Protein AF-A0A7U9H8W8-F1 (afdb_monomer_lite)

Radius of gyration: 13.59 Å; chains: 1; bounding box: 34×32×34 Å

Sequence (83 aa):
MPGPVLDALSRAHVTNYSIFLRDHTLFAYFEYTGDDYEADMAAIAADPETQQWWTLTDPCQQPLDSAQPGERWVTGAELFHLD

Foldseek 3Di:
DDPVLVVLCVVLQWAPWDWDDDPQDIDIDTDHDDDDNVVSVVSSVPDVVSVVVCVVCQVSADADPPADVPGGDDDDDDPDDDD

InterPro domains:
  IPR008000 Rhamnose/fucose mutarotase [PF05336] (5-82)
  IPR011008 Dimeric alpha-beta barrel [SSF54909] (5-83)

Secondary structure (DSSP, 8-state):
--HHHHHHHHHTTEEEEEEEEETTEEEEEEEE-SS-HHHHHHHHHH-HHHHHHHHHHGGG----TTPPTT-SSPPPPP-----

Structure (mmCIF, N/CA/C/O backbone):
data_AF-A0A7U9H8W8-F1
#
_entry.id   AF-A0A7U9H8W8-F1
#
loop_
_atom_site.group_PDB
_atom_site.id
_atom_site.type_symbol
_atom_site.label_atom_id
_atom_site.label_alt_id
_atom_site.label_comp_id
_atom_site.label_asym_id
_atom_site.label_entity_id
_atom_site.label_seq_id
_atom_site.pdbx_PDB_ins_code
_atom_site.Cartn_x
_atom_site.Cartn_y
_atom_site.Cartn_z
_atom_site.occupancy
_atom_site.B_iso_or_equiv
_atom_site.auth_seq_id
_atom_site.auth_comp_id
_atom_site.auth_asym_id
_atom_site.auth_atom_id
_atom_site.pdbx_PDB_model_num
ATOM 1 N N . MET A 1 1 ? -8.026 10.150 1.188 1.00 78.94 1 MET A N 1
ATOM 2 C CA . MET A 1 1 ? -6.763 9.857 1.893 1.00 78.94 1 MET A CA 1
ATOM 3 C C . MET A 1 1 ? -6.219 11.163 2.455 1.00 78.94 1 MET A C 1
ATOM 5 O O . MET A 1 1 ? -6.278 12.145 1.718 1.00 78.94 1 MET A O 1
ATOM 9 N N . PRO A 1 2 ? -5.777 11.224 3.722 1.00 91.94 2 PRO A N 1
ATOM 10 C CA . PRO A 1 2 ? -5.143 12.425 4.269 1.00 91.94 2 PRO A CA 1
ATOM 11 C C . PRO A 1 2 ? -3.868 12.788 3.492 1.00 91.94 2 PRO A C 1
ATOM 13 O O . PRO A 1 2 ? -3.127 11.897 3.084 1.00 91.94 2 PRO A O 1
ATOM 16 N N . GLY A 1 3 ? -3.608 14.086 3.308 1.00 94.62 3 GLY A N 1
ATOM 17 C CA . GLY A 1 3 ? -2.395 14.586 2.642 1.00 94.62 3 GLY A CA 1
ATOM 18 C C . GLY A 1 3 ? -1.092 14.039 3.243 1.00 94.62 3 GLY A C 1
ATOM 19 O O . GLY A 1 3 ? -0.303 13.468 2.499 1.00 94.62 3 GLY A O 1
ATOM 20 N N . PRO A 1 4 ? -0.902 14.082 4.576 1.00 95.00 4 PRO A N 1
ATOM 21 C CA . PRO A 1 4 ? 0.317 13.565 5.202 1.00 95.00 4 PRO A CA 1
ATOM 22 C C . PRO A 1 4 ? 0.591 12.078 4.933 1.00 95.00 4 PRO A C 1
ATOM 24 O O . PRO A 1 4 ? 1.745 11.684 4.791 1.00 95.00 4 PRO A O 1
ATOM 27 N N . VAL A 1 5 ? -0.462 11.262 4.791 1.00 96.38 5 VAL A N 1
ATOM 28 C CA . VAL A 1 5 ? -0.342 9.837 4.435 1.00 96.38 5 VAL A CA 1
ATOM 29 C C . VAL A 1 5 ? 0.136 9.675 2.989 1.00 96.38 5 VAL A C 1
ATOM 31 O O . VAL A 1 5 ? 0.982 8.831 2.710 1.00 96.38 5 VAL A O 1
ATOM 34 N N . LEU A 1 6 ? -0.362 10.506 2.065 1.00 97.25 6 LEU A N 1
ATOM 35 C CA . LEU A 1 6 ? 0.131 10.539 0.681 1.00 97.25 6 LEU A CA 1
ATOM 36 C C . LEU A 1 6 ? 1.608 10.952 0.625 1.00 97.25 6 LEU A C 1
ATOM 38 O O . LEU A 1 6 ? 2.381 10.368 -0.136 1.00 97.25 6 LEU A O 1
ATOM 42 N N . ASP A 1 7 ? 2.006 11.919 1.452 1.00 97.38 7 ASP A N 1
ATOM 43 C CA . ASP A 1 7 ? 3.393 12.374 1.531 1.00 97.38 7 ASP A CA 1
ATOM 44 C C . ASP A 1 7 ? 4.306 11.287 2.113 1.00 97.38 7 ASP A C 1
ATOM 46 O O . ASP A 1 7 ? 5.419 11.108 1.626 1.00 97.38 7 ASP A O 1
ATOM 50 N N . ALA A 1 8 ? 3.854 10.546 3.132 1.00 97.56 8 ALA A N 1
ATOM 51 C CA . ALA A 1 8 ? 4.596 9.420 3.699 1.00 97.56 8 ALA A CA 1
ATOM 52 C C . ALA A 1 8 ? 4.848 8.322 2.656 1.00 97.56 8 ALA A C 1
ATOM 54 O O . ALA A 1 8 ? 5.991 7.907 2.479 1.00 97.56 8 ALA A O 1
ATOM 55 N N . LEU A 1 9 ? 3.812 7.929 1.907 1.00 97.75 9 LEU A N 1
ATOM 56 C CA . LEU A 1 9 ? 3.930 6.965 0.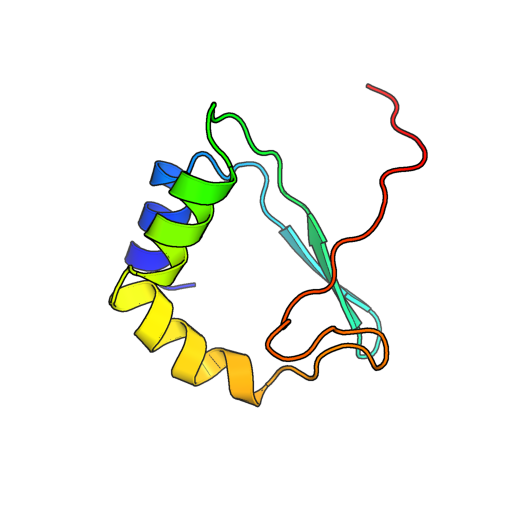808 1.00 97.75 9 LEU A CA 1
ATOM 57 C C . LEU A 1 9 ? 4.894 7.462 -0.281 1.00 97.75 9 LEU A C 1
ATOM 59 O O . LEU A 1 9 ? 5.767 6.719 -0.721 1.00 97.75 9 LEU A O 1
ATOM 63 N N . SER A 1 10 ? 4.784 8.736 -0.668 1.00 97.56 10 SER A N 1
ATOM 64 C CA . SER A 1 10 ? 5.648 9.328 -1.698 1.00 97.56 10 SER A CA 1
ATOM 65 C C . SER A 1 10 ? 7.117 9.398 -1.261 1.00 97.56 10 SER A C 1
ATOM 67 O O . SER A 1 10 ? 8.006 9.142 -2.069 1.00 97.56 10 SER A O 1
ATOM 69 N N . ARG A 1 11 ? 7.396 9.720 0.014 1.00 97.88 11 ARG A N 1
ATOM 70 C CA . ARG A 1 11 ? 8.762 9.710 0.579 1.00 97.88 11 ARG A CA 1
ATOM 71 C C . ARG A 1 11 ? 9.370 8.309 0.632 1.00 97.88 11 ARG A C 1
ATOM 73 O O . ARG A 1 11 ? 10.583 8.192 0.549 1.00 97.88 11 ARG A O 1
ATOM 80 N N . ALA A 1 12 ? 8.529 7.290 0.768 1.00 98.31 12 ALA A N 1
ATOM 81 C CA . ALA A 1 12 ? 8.888 5.875 0.779 1.00 98.31 12 ALA A CA 1
ATOM 82 C C . ALA A 1 12 ? 8.854 5.246 -0.628 1.00 98.31 12 ALA A C 1
ATOM 84 O O . ALA A 1 12 ? 8.661 4.041 -0.773 1.00 98.31 12 ALA A O 1
ATOM 85 N N . HIS A 1 13 ? 8.980 6.072 -1.672 1.00 98.56 13 HIS A N 1
ATOM 86 C CA . HIS A 1 13 ? 9.115 5.646 -3.067 1.00 98.56 13 HIS A CA 1
ATOM 87 C C . HIS A 1 13 ? 7.965 4.767 -3.591 1.00 98.56 13 HIS A C 1
ATOM 89 O O . HIS A 1 13 ? 8.148 4.005 -4.543 1.00 98.56 13 HIS A O 1
ATOM 95 N N . VAL A 1 14 ? 6.772 4.886 -3.000 1.00 98.25 14 VAL A N 1
ATOM 96 C CA . VAL A 1 14 ? 5.548 4.247 -3.492 1.00 98.25 14 VAL A CA 1
ATOM 97 C C . VAL A 1 14 ? 4.921 5.135 -4.562 1.00 98.25 14 VAL A C 1
ATOM 99 O O . VAL A 1 14 ? 4.547 6.281 -4.305 1.00 98.25 14 VAL A O 1
ATOM 102 N N . THR A 1 15 ? 4.770 4.596 -5.767 1.00 97.88 15 THR A N 1
ATOM 103 C CA . THR A 1 15 ? 4.228 5.296 -6.936 1.00 97.88 15 THR A CA 1
ATOM 104 C C . THR A 1 15 ? 3.137 4.461 -7.608 1.00 97.88 15 THR A C 1
ATOM 106 O O . THR A 1 15 ? 2.945 3.294 -7.277 1.00 97.88 15 THR A O 1
ATOM 109 N N . ASN A 1 16 ? 2.360 5.070 -8.508 1.00 97.50 16 ASN A N 1
ATOM 110 C CA . ASN A 1 16 ? 1.270 4.406 -9.238 1.00 97.50 16 ASN A CA 1
ATOM 111 C C . ASN A 1 16 ? 0.307 3.580 -8.345 1.00 97.50 16 ASN A C 1
ATOM 113 O O . ASN A 1 16 ? -0.205 2.535 -8.743 1.00 97.50 16 ASN A O 1
ATOM 117 N N . TYR A 1 17 ? 0.075 4.039 -7.107 1.00 98.19 17 TYR A N 1
ATOM 118 C CA . TYR A 1 17 ? -0.657 3.268 -6.104 1.00 98.19 17 TYR A CA 1
ATOM 119 C C . TYR A 1 17 ? -2.173 3.355 -6.310 1.00 98.19 17 TYR A C 1
ATOM 121 O O . TYR A 1 17 ? -2.774 4.424 -6.198 1.00 98.19 17 TYR A O 1
ATOM 129 N N . SER A 1 18 ? -2.797 2.207 -6.558 1.00 98.06 18 SER A N 1
ATOM 130 C CA . SER A 1 18 ? -4.243 2.019 -6.615 1.00 98.06 18 SER A CA 1
ATOM 131 C C . SER A 1 18 ? -4.704 0.924 -5.653 1.00 98.06 18 SER A C 1
ATOM 133 O O . SER A 1 18 ? -4.053 -0.109 -5.511 1.00 98.06 18 SER A O 1
ATOM 135 N N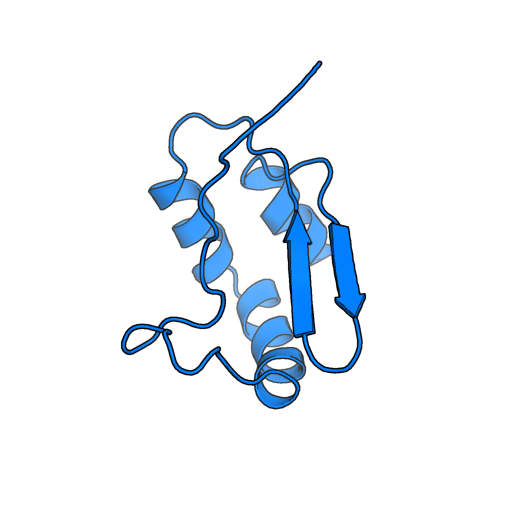 . ILE A 1 19 ? -5.868 1.129 -5.028 1.00 97.94 19 ILE A N 1
ATOM 136 C CA . ILE A 1 19 ? -6.598 0.086 -4.296 1.00 97.94 19 ILE A CA 1
ATOM 137 C C . ILE A 1 19 ? -7.931 -0.147 -5.007 1.00 97.94 19 ILE A C 1
ATOM 139 O O . ILE A 1 19 ? -8.736 0.772 -5.158 1.00 97.94 19 ILE A O 1
ATOM 143 N N . PHE A 1 20 ? -8.172 -1.382 -5.426 1.00 98.00 20 PHE A N 1
ATOM 144 C CA . PHE A 1 20 ? -9.392 -1.828 -6.083 1.00 98.00 20 PHE A CA 1
ATOM 145 C C . PHE A 1 20 ? -10.264 -2.598 -5.099 1.00 98.00 20 PHE A C 1
ATOM 147 O O . PHE A 1 20 ? -9.755 -3.276 -4.211 1.00 98.00 20 PHE A O 1
ATOM 154 N N . LEU A 1 21 ? -11.578 -2.541 -5.294 1.00 97.38 21 LEU A N 1
ATOM 155 C CA . LEU A 1 21 ? -12.541 -3.357 -4.565 1.00 97.38 21 LEU A CA 1
ATOM 156 C C . LEU A 1 21 ? -13.294 -4.238 -5.559 1.00 97.38 21 LEU A C 1
ATOM 158 O O . LEU A 1 21 ? -13.895 -3.735 -6.511 1.00 97.38 21 LEU A O 1
ATOM 162 N N . ARG A 1 22 ? -13.307 -5.545 -5.306 1.00 97.25 22 ARG A N 1
ATOM 163 C CA . ARG A 1 22 ? -14.192 -6.490 -5.983 1.00 97.25 22 ARG A CA 1
ATOM 164 C C . ARG A 1 22 ? -14.909 -7.327 -4.937 1.00 97.25 22 ARG A C 1
ATOM 166 O O . ARG A 1 22 ? -14.264 -8.020 -4.160 1.00 97.25 22 ARG A O 1
ATOM 173 N N . ASP A 1 23 ? -16.237 -7.253 -4.937 1.00 96.06 23 ASP A N 1
ATOM 174 C CA . ASP A 1 23 ? -17.098 -7.896 -3.944 1.00 96.06 23 ASP A CA 1
ATOM 175 C C . ASP A 1 23 ? -16.708 -7.466 -2.515 1.00 96.06 23 ASP A C 1
ATOM 177 O O . ASP A 1 23 ? -17.029 -6.349 -2.108 1.00 96.06 23 ASP A O 1
ATOM 181 N N . HIS A 1 24 ? -15.967 -8.297 -1.781 1.00 94.44 24 HIS A N 1
ATOM 182 C CA . HIS A 1 24 ? -15.465 -7.995 -0.433 1.00 94.44 24 HIS A CA 1
ATOM 183 C C . HIS A 1 24 ? -13.934 -8.003 -0.340 1.00 94.44 24 HIS A C 1
ATOM 185 O O . HIS A 1 24 ? -13.381 -7.967 0.757 1.00 94.44 24 HIS A O 1
ATOM 191 N N . THR A 1 25 ? -13.241 -8.061 -1.476 1.00 96.06 25 THR A N 1
ATOM 192 C CA . THR A 1 25 ? -11.786 -8.193 -1.532 1.00 96.06 25 THR A CA 1
ATOM 193 C C . THR A 1 25 ? -11.154 -6.910 -2.047 1.00 96.06 25 THR A C 1
ATOM 195 O O . THR A 1 25 ? -11.517 -6.403 -3.114 1.00 96.06 25 THR A O 1
ATOM 198 N N . LEU A 1 26 ? -10.197 -6.397 -1.273 1.00 97.75 26 LEU A N 1
ATOM 199 C CA . LEU A 1 26 ? -9.354 -5.279 -1.665 1.00 97.75 26 LEU A CA 1
ATOM 200 C C . LEU A 1 26 ? -8.086 -5.793 -2.350 1.00 97.75 26 LEU A C 1
ATOM 202 O O . LEU A 1 26 ? -7.449 -6.721 -1.857 1.00 97.75 26 LEU A O 1
ATOM 206 N N . PHE A 1 27 ? -7.706 -5.160 -3.457 1.00 97.38 27 PHE A N 1
ATOM 207 C CA . PHE A 1 27 ? -6.458 -5.426 -4.170 1.00 97.38 27 PHE A CA 1
ATOM 208 C C . PHE A 1 27 ? -5.651 -4.140 -4.223 1.00 97.38 27 PHE A C 1
ATOM 210 O O . PHE A 1 27 ? -6.137 -3.141 -4.744 1.00 97.38 27 PHE A O 1
ATOM 217 N N . ALA A 1 28 ? -4.437 -4.160 -3.690 1.00 97.19 28 ALA A N 1
ATOM 218 C CA . ALA A 1 28 ? -3.498 -3.054 -3.795 1.00 97.19 28 ALA A CA 1
ATOM 219 C C . ALA A 1 28 ? -2.503 -3.338 -4.926 1.00 97.19 28 ALA A C 1
ATOM 221 O O . ALA A 1 28 ? -1.992 -4.450 -5.034 1.00 97.19 28 ALA A O 1
ATOM 222 N N . TYR A 1 29 ? -2.229 -2.331 -5.748 1.00 97.75 29 TYR A N 1
ATOM 223 C CA . TYR A 1 29 ? -1.143 -2.327 -6.726 1.00 97.75 29 TYR A CA 1
ATOM 224 C C . TYR A 1 29 ? -0.377 -1.024 -6.585 1.00 97.75 29 TYR A C 1
ATOM 226 O O . TYR A 1 29 ? -1.001 0.033 -6.606 1.00 97.75 29 TYR A O 1
ATOM 234 N N . PHE A 1 30 ? 0.942 -1.087 -6.487 1.00 97.81 30 PHE A N 1
ATOM 235 C CA . PHE A 1 30 ? 1.815 0.074 -6.570 1.00 97.81 30 PHE A CA 1
ATOM 236 C C . PHE A 1 30 ? 3.146 -0.329 -7.200 1.00 97.81 30 PHE A C 1
ATOM 238 O O . PHE A 1 30 ? 3.533 -1.494 -7.166 1.00 97.81 30 PHE A O 1
ATOM 245 N N . GLU A 1 31 ? 3.856 0.656 -7.730 1.00 98.00 31 GLU A N 1
ATOM 246 C CA . GLU A 1 31 ? 5.232 0.526 -8.192 1.00 98.00 31 GLU A CA 1
ATOM 247 C C . GLU A 1 31 ? 6.158 1.115 -7.137 1.00 98.00 31 GLU A C 1
ATOM 249 O O . GLU A 1 31 ? 5.983 2.260 -6.714 1.00 98.00 31 GLU A O 1
ATOM 254 N N . TYR A 1 32 ? 7.143 0.334 -6.710 1.00 98.12 32 TYR A N 1
ATOM 255 C CA . TYR A 1 32 ? 8.162 0.780 -5.771 1.00 98.12 32 TYR A CA 1
ATOM 256 C C . TYR A 1 32 ? 9.454 1.107 -6.514 1.00 98.12 32 TYR A C 1
ATOM 258 O O . TYR A 1 32 ? 9.972 0.275 -7.256 1.00 98.12 32 TYR A O 1
ATOM 266 N N . THR A 1 33 ? 9.971 2.318 -6.310 1.00 98.19 33 THR A N 1
ATOM 267 C CA . THR A 1 33 ? 11.157 2.826 -7.023 1.00 98.19 33 THR A CA 1
ATOM 268 C C . THR A 1 33 ? 12.342 3.127 -6.103 1.00 98.19 33 THR A C 1
ATOM 270 O O . THR A 1 33 ? 13.253 3.843 -6.514 1.00 98.19 33 THR A O 1
ATOM 273 N N . GLY A 1 34 ? 12.300 2.676 -4.847 1.00 97.62 34 GLY A N 1
ATOM 274 C CA . GLY A 1 34 ? 13.377 2.878 -3.877 1.00 97.62 34 GLY A CA 1
ATOM 275 C C . GLY A 1 34 ? 14.384 1.726 -3.860 1.00 97.62 34 GLY A C 1
ATOM 276 O O . GLY A 1 34 ? 14.238 0.737 -4.577 1.00 97.62 34 GLY A O 1
ATOM 277 N N . ASP A 1 35 ? 15.384 1.842 -2.987 1.00 97.94 35 ASP A N 1
ATOM 278 C CA . ASP A 1 35 ? 16.490 0.879 -2.887 1.00 97.94 35 ASP A CA 1
ATOM 279 C C . ASP A 1 35 ? 16.390 -0.053 -1.660 1.00 97.94 35 ASP A C 1
ATOM 281 O O . ASP A 1 35 ? 17.014 -1.113 -1.649 1.00 97.94 35 ASP A O 1
ATOM 285 N N . ASP A 1 36 ? 15.596 0.301 -0.636 1.00 97.94 36 ASP A N 1
ATOM 286 C CA . ASP A 1 36 ? 15.408 -0.495 0.592 1.00 97.94 36 ASP A CA 1
ATOM 287 C C . ASP A 1 36 ? 13.927 -0.556 1.006 1.00 97.94 36 ASP A C 1
ATOM 289 O O . ASP A 1 36 ? 13.423 0.266 1.773 1.00 97.94 36 ASP A O 1
ATOM 293 N N . TYR A 1 37 ? 13.218 -1.544 0.452 1.00 96.19 37 TYR A N 1
ATOM 294 C CA . TYR A 1 37 ? 11.774 -1.689 0.641 1.00 96.19 37 TYR A CA 1
ATOM 295 C C . TYR A 1 37 ? 11.391 -1.894 2.111 1.00 96.19 37 TYR A C 1
ATOM 297 O O . TYR A 1 37 ? 10.394 -1.345 2.578 1.00 96.19 37 TYR A O 1
ATOM 305 N N . GLU A 1 38 ? 12.179 -2.672 2.858 1.00 96.00 38 GLU A N 1
ATOM 306 C CA . GLU A 1 38 ? 11.881 -2.958 4.262 1.00 96.00 38 GLU A CA 1
ATOM 307 C C . GLU A 1 38 ? 12.018 -1.698 5.121 1.00 96.00 38 GLU A C 1
ATOM 309 O O . GLU A 1 38 ? 11.135 -1.417 5.937 1.00 96.00 38 GLU A O 1
ATOM 314 N N . ALA A 1 39 ? 13.078 -0.909 4.910 1.00 98.06 39 ALA A N 1
ATOM 315 C CA . ALA A 1 39 ? 13.270 0.352 5.621 1.00 98.06 39 ALA A CA 1
ATOM 316 C C . ALA A 1 39 ? 12.172 1.376 5.293 1.00 98.06 39 ALA A C 1
ATOM 318 O O . ALA A 1 39 ? 11.645 2.025 6.202 1.00 98.06 39 ALA A O 1
ATOM 319 N N . ASP A 1 40 ? 11.781 1.487 4.024 1.00 98.31 40 ASP A N 1
ATOM 320 C CA . ASP A 1 40 ? 10.758 2.434 3.577 1.00 98.31 40 ASP A CA 1
ATOM 321 C C . ASP A 1 40 ? 9.358 2.070 4.096 1.00 98.31 40 ASP A C 1
ATOM 323 O O . ASP A 1 40 ? 8.627 2.932 4.597 1.00 98.31 40 ASP A O 1
ATOM 327 N N . MET A 1 41 ? 8.992 0.783 4.080 1.00 96.19 41 MET A N 1
ATOM 328 C CA . MET A 1 41 ? 7.729 0.330 4.671 1.00 96.19 41 MET A CA 1
ATOM 329 C C . MET A 1 41 ? 7.725 0.485 6.197 1.00 96.19 41 MET A C 1
ATOM 331 O O . MET A 1 41 ? 6.699 0.854 6.776 1.00 96.19 41 MET A O 1
ATOM 335 N N . ALA A 1 42 ? 8.866 0.270 6.862 1.00 96.75 42 ALA A N 1
ATOM 336 C CA . ALA A 1 42 ? 9.003 0.530 8.294 1.00 96.75 42 ALA A CA 1
ATOM 337 C C . ALA A 1 42 ? 8.858 2.025 8.623 1.00 96.75 42 ALA A C 1
ATOM 339 O O . ALA A 1 42 ? 8.238 2.370 9.632 1.00 96.75 42 ALA A O 1
ATOM 340 N N . ALA A 1 43 ? 9.366 2.917 7.767 1.00 97.75 43 ALA A N 1
ATOM 341 C CA . ALA A 1 43 ? 9.198 4.360 7.920 1.00 97.75 43 ALA A CA 1
ATOM 342 C C . ALA A 1 43 ? 7.726 4.787 7.792 1.00 97.75 43 ALA A C 1
ATOM 344 O O . ALA A 1 43 ? 7.259 5.580 8.610 1.00 97.75 43 ALA A O 1
ATOM 345 N N . ILE A 1 44 ? 6.974 4.222 6.838 1.00 97.19 44 ILE A N 1
ATOM 346 C CA . ILE A 1 44 ? 5.516 4.423 6.739 1.00 97.19 44 ILE A CA 1
ATOM 347 C C . ILE A 1 44 ? 4.817 3.911 8.006 1.00 97.19 44 ILE A C 1
ATOM 349 O O . ILE A 1 44 ? 3.981 4.607 8.576 1.00 97.19 44 ILE A O 1
ATOM 353 N N . ALA A 1 45 ? 5.172 2.718 8.489 1.00 95.81 45 ALA A N 1
ATOM 354 C CA . ALA A 1 45 ? 4.548 2.137 9.678 1.00 95.81 45 ALA A CA 1
ATOM 355 C C . ALA A 1 45 ? 4.832 2.924 10.971 1.00 95.81 45 ALA A C 1
ATOM 357 O O . ALA A 1 45 ? 4.027 2.895 11.907 1.00 95.81 45 ALA A O 1
ATOM 358 N N . ALA A 1 46 ? 5.966 3.625 11.034 1.00 97.31 46 ALA A N 1
ATOM 359 C CA . ALA A 1 46 ? 6.340 4.494 12.146 1.00 97.31 46 ALA A CA 1
ATOM 360 C C . ALA A 1 46 ? 5.756 5.918 12.043 1.00 97.31 46 ALA A C 1
ATOM 362 O O . ALA A 1 46 ? 5.822 6.665 13.021 1.00 97.31 46 ALA A O 1
ATOM 363 N N . ASP A 1 47 ? 5.198 6.307 10.892 1.00 97.56 47 ASP A N 1
ATOM 364 C CA . ASP A 1 47 ? 4.645 7.642 10.669 1.00 97.56 47 ASP A CA 1
ATOM 365 C C . ASP A 1 47 ? 3.341 7.841 11.477 1.00 97.56 47 ASP A C 1
ATOM 367 O O . ASP A 1 47 ? 2.395 7.056 11.350 1.00 97.56 47 ASP A O 1
ATOM 371 N N . PRO A 1 48 ? 3.256 8.879 12.331 1.00 97.38 48 PRO A N 1
ATOM 372 C CA . PRO A 1 48 ? 2.140 9.039 13.264 1.00 97.38 48 PRO A CA 1
ATOM 373 C C . PRO A 1 48 ? 0.808 9.339 12.563 1.00 97.38 48 PRO A C 1
ATOM 375 O O . PRO A 1 48 ? -0.244 8.895 13.024 1.00 97.38 48 PRO A O 1
ATOM 378 N N . GLU A 1 49 ? 0.840 10.054 11.438 1.00 97.25 49 GLU A N 1
ATOM 379 C CA . GLU A 1 49 ? -0.357 10.363 10.649 1.00 97.25 49 GLU A CA 1
ATOM 380 C C . GLU A 1 49 ? -0.886 9.101 9.956 1.00 97.25 49 GLU A C 1
ATOM 382 O O . GLU A 1 49 ? -2.095 8.862 9.907 1.00 97.25 49 GLU A O 1
ATOM 387 N N . THR A 1 50 ? 0.024 8.246 9.486 1.00 97.00 50 THR A N 1
ATOM 388 C CA . THR A 1 50 ? -0.296 6.922 8.945 1.00 97.00 50 THR A CA 1
ATOM 389 C C . THR A 1 50 ? -0.910 6.021 10.009 1.00 97.00 50 THR A C 1
ATOM 391 O O . THR A 1 50 ? -1.964 5.432 9.772 1.00 97.00 50 THR A O 1
ATOM 394 N N . GLN A 1 51 ? -0.332 5.969 11.210 1.00 97.44 51 GLN A N 1
ATOM 395 C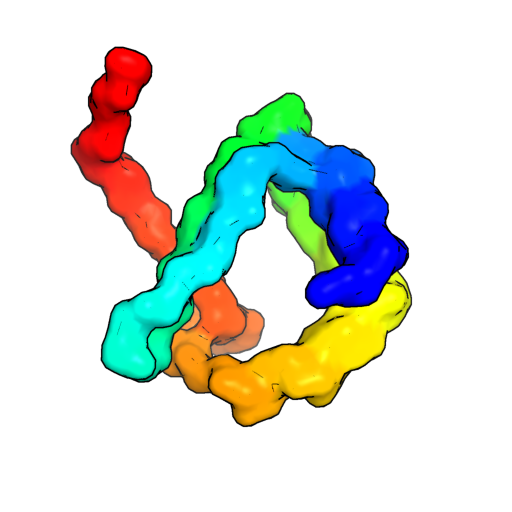 CA . GLN A 1 51 ? -0.904 5.208 12.323 1.00 97.44 51 GLN A CA 1
ATOM 396 C C . GLN A 1 51 ? -2.305 5.707 12.694 1.00 97.44 51 GLN A C 1
ATOM 398 O O . GLN A 1 51 ? -3.221 4.899 12.858 1.00 97.44 51 GLN A O 1
ATOM 403 N N . GLN A 1 52 ? -2.503 7.028 12.782 1.00 97.31 52 GLN A N 1
ATOM 404 C CA . GLN A 1 52 ? -3.821 7.609 13.042 1.00 97.31 52 GLN A CA 1
ATOM 405 C C . GLN A 1 52 ? -4.820 7.226 11.948 1.00 97.31 52 GLN A C 1
ATOM 407 O O .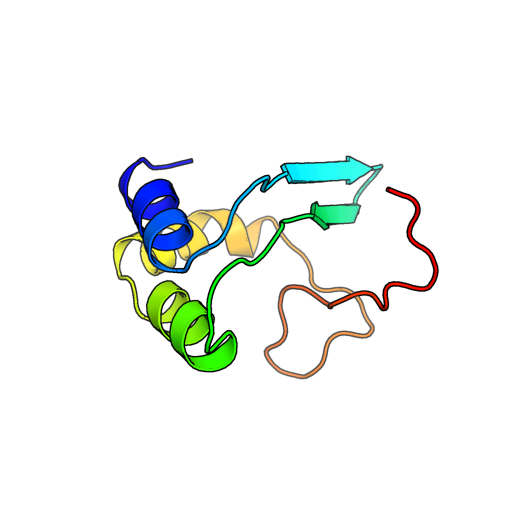 GLN A 1 52 ? -5.954 6.849 12.250 1.00 97.31 52 GLN A O 1
ATOM 412 N N . TRP A 1 53 ? -4.408 7.283 10.685 1.00 97.25 53 TRP A N 1
ATOM 413 C CA . TRP A 1 53 ? -5.242 6.864 9.568 1.00 97.25 53 TRP A CA 1
ATOM 414 C C . TRP A 1 53 ? -5.628 5.382 9.655 1.00 97.25 53 TRP A C 1
ATOM 416 O O . TRP A 1 53 ? -6.807 5.051 9.512 1.00 97.25 53 TRP A O 1
ATOM 426 N N . TRP A 1 54 ? -4.683 4.504 9.999 1.00 96.31 54 TRP A N 1
ATOM 427 C CA . TRP A 1 54 ? -4.945 3.078 10.189 1.00 96.31 54 TRP A CA 1
ATOM 428 C C . TRP A 1 54 ? -5.930 2.787 11.319 1.00 96.31 54 TRP A C 1
ATOM 430 O O . TRP A 1 54 ? -6.748 1.882 11.176 1.00 96.31 54 TRP A O 1
ATOM 440 N N . THR A 1 55 ? -5.989 3.606 12.378 1.00 96.81 55 THR A N 1
ATOM 441 C CA . THR A 1 55 ? -7.042 3.441 13.404 1.00 96.81 55 THR A CA 1
ATOM 442 C C . THR A 1 55 ? -8.464 3.566 12.845 1.00 96.81 55 THR A C 1
ATOM 444 O O . THR A 1 55 ? -9.398 3.000 13.414 1.00 96.81 55 THR A O 1
ATOM 447 N N . LEU A 1 56 ? -8.634 4.287 11.731 1.00 96.69 56 LEU A N 1
ATOM 448 C CA . LEU A 1 56 ? -9.919 4.483 11.064 1.00 96.69 56 LEU A CA 1
ATOM 449 C C . LEU A 1 56 ? -10.175 3.422 9.992 1.00 96.69 56 LEU A C 1
ATOM 451 O O . LEU A 1 56 ? -11.324 3.033 9.792 1.00 96.69 56 LEU A O 1
ATOM 455 N N . THR A 1 57 ? -9.133 2.962 9.295 1.00 95.44 57 THR A N 1
ATOM 456 C CA . THR A 1 57 ? -9.286 2.046 8.156 1.00 95.44 57 THR A CA 1
ATOM 457 C C . THR A 1 57 ? -9.165 0.575 8.510 1.00 95.44 57 THR A C 1
ATOM 459 O O . THR A 1 57 ? -9.857 -0.237 7.898 1.00 95.44 57 THR A O 1
ATOM 462 N N . ASP A 1 58 ? -8.318 0.216 9.474 1.00 94.69 58 ASP A N 1
ATOM 463 C CA . ASP A 1 58 ? -8.088 -1.180 9.860 1.00 94.69 58 ASP A CA 1
ATOM 464 C C . ASP A 1 58 ? -9.362 -1.877 10.353 1.00 94.69 58 ASP A C 1
ATOM 466 O O . ASP A 1 58 ? -9.566 -3.034 9.990 1.00 94.69 58 ASP A O 1
ATOM 470 N N . PRO A 1 59 ? -10.268 -1.225 11.116 1.00 96.12 59 PRO A N 1
ATOM 471 C CA . PRO A 1 59 ? -11.528 -1.852 11.520 1.00 96.12 59 PRO A CA 1
ATOM 472 C C . PRO A 1 59 ? -12.475 -2.163 10.354 1.00 96.12 59 PRO A C 1
ATOM 474 O O . PRO A 1 59 ? -13.396 -2.962 10.512 1.00 96.12 59 PRO A O 1
ATOM 477 N N . CYS A 1 60 ? -12.284 -1.528 9.195 1.00 95.69 60 CYS A N 1
ATOM 478 C CA . CYS A 1 60 ? -13.081 -1.776 7.995 1.00 95.69 60 CYS A CA 1
ATOM 479 C C . CYS A 1 60 ? -12.537 -2.933 7.144 1.00 95.69 60 CYS A C 1
ATOM 481 O O . CYS A 1 60 ? -13.140 -3.262 6.123 1.00 95.69 60 CYS A O 1
ATOM 483 N N . GLN A 1 61 ? -11.397 -3.516 7.521 1.00 95.75 61 GLN A N 1
ATOM 484 C CA . GLN A 1 61 ? -10.687 -4.529 6.748 1.00 95.75 61 GLN A CA 1
ATOM 485 C C . GLN A 1 61 ? -10.598 -5.832 7.538 1.00 95.75 61 GLN A C 1
ATOM 487 O O . GLN A 1 61 ? -10.412 -5.841 8.755 1.00 95.75 61 GLN A O 1
ATOM 492 N N . GLN A 1 62 ? -10.684 -6.946 6.820 1.00 95.38 62 GLN A N 1
ATOM 493 C CA . GLN A 1 62 ? -10.436 -8.273 7.364 1.00 95.38 62 GLN A CA 1
ATOM 494 C C . GLN A 1 62 ? -9.263 -8.891 6.593 1.00 95.38 62 GLN A C 1
ATOM 496 O O . GLN A 1 62 ? -9.340 -8.954 5.364 1.00 95.38 62 GLN A O 1
ATOM 501 N N . PRO A 1 63 ? -8.188 -9.333 7.276 1.00 95.12 63 PRO A N 1
ATOM 502 C CA . PRO A 1 63 ? -7.111 -10.070 6.623 1.00 95.12 63 PRO A CA 1
ATOM 503 C C . PRO A 1 63 ? -7.644 -11.339 5.952 1.00 95.12 63 PRO A C 1
ATOM 505 O O . PRO A 1 63 ? -8.628 -11.923 6.411 1.00 95.12 63 PRO A O 1
ATOM 508 N N . LEU A 1 64 ? -6.984 -11.784 4.882 1.00 94.94 64 LEU A N 1
ATOM 509 C CA . LEU A 1 64 ? -7.292 -13.083 4.284 1.00 94.94 64 LEU A CA 1
ATOM 510 C C . LEU A 1 64 ? -6.997 -14.208 5.283 1.00 94.94 64 LEU A C 1
ATOM 512 O O . LEU A 1 64 ? -6.075 -14.099 6.087 1.00 94.94 64 LEU A O 1
ATOM 516 N N . ASP A 1 65 ? -7.713 -15.328 5.176 1.00 94.50 65 ASP A N 1
ATOM 517 C CA . ASP A 1 65 ? -7.512 -16.495 6.053 1.00 94.50 65 ASP A CA 1
ATOM 518 C C . ASP A 1 65 ? -6.082 -17.069 5.984 1.00 94.50 65 ASP A C 1
ATOM 520 O O . ASP A 1 65 ? -5.636 -17.766 6.892 1.00 94.50 65 ASP A O 1
ATOM 524 N N . SER A 1 66 ? -5.354 -16.778 4.902 1.00 94.81 66 SER A N 1
ATOM 525 C CA . SER A 1 66 ? -3.957 -17.165 4.696 1.00 94.81 66 SER A CA 1
ATOM 526 C C . SER A 1 66 ? -2.934 -16.221 5.340 1.00 94.81 66 SER A C 1
ATOM 528 O O . SER A 1 66 ? -1.737 -16.480 5.217 1.00 94.81 66 SER A O 1
ATOM 530 N N . ALA A 1 67 ? -3.372 -15.125 5.966 1.00 96.25 67 ALA A N 1
ATOM 531 C CA . ALA A 1 67 ? -2.491 -14.133 6.570 1.00 96.25 67 ALA A CA 1
ATOM 532 C C . ALA A 1 67 ? -1.689 -14.729 7.738 1.00 96.25 67 ALA A C 1
ATOM 534 O O . ALA A 1 67 ? -2.217 -15.460 8.581 1.00 96.25 67 ALA A O 1
ATOM 535 N N . GLN A 1 68 ? -0.404 -14.390 7.810 1.00 95.12 68 GLN A N 1
ATOM 536 C CA . GLN A 1 68 ? 0.439 -14.714 8.956 1.00 95.12 68 GLN A CA 1
ATOM 537 C C . GLN A 1 68 ? 0.039 -13.891 10.195 1.00 95.12 68 GLN A C 1
ATOM 539 O O . GLN A 1 68 ? -0.595 -12.838 10.077 1.00 95.12 68 GLN A O 1
ATOM 544 N N . PRO A 1 69 ? 0.416 -14.319 11.416 1.00 92.94 69 PRO A N 1
ATOM 545 C CA . PRO A 1 69 ? 0.157 -13.537 12.621 1.00 92.94 69 PRO A CA 1
ATOM 546 C C . PRO A 1 69 ? 0.712 -12.108 12.513 1.00 92.94 69 PRO A C 1
ATOM 548 O O . PRO A 1 69 ? 1.917 -11.910 12.387 1.00 92.94 69 PRO A O 1
ATOM 551 N N . GLY A 1 70 ? -0.177 -11.115 12.587 1.00 87.88 70 GLY A N 1
ATOM 552 C CA . GLY A 1 70 ? 0.168 -9.692 12.467 1.00 87.88 70 GLY A CA 1
ATOM 553 C C . GLY A 1 70 ? 0.146 -9.137 11.038 1.00 87.88 70 GLY A C 1
ATOM 554 O O . GLY A 1 70 ? 0.228 -7.922 10.871 1.00 87.88 70 GLY A O 1
ATOM 555 N N . GLU A 1 71 ? -0.024 -9.981 10.020 1.00 91.88 71 GLU A N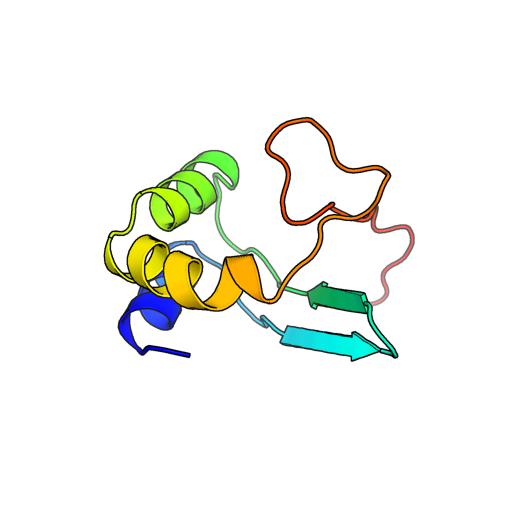 1
ATOM 556 C CA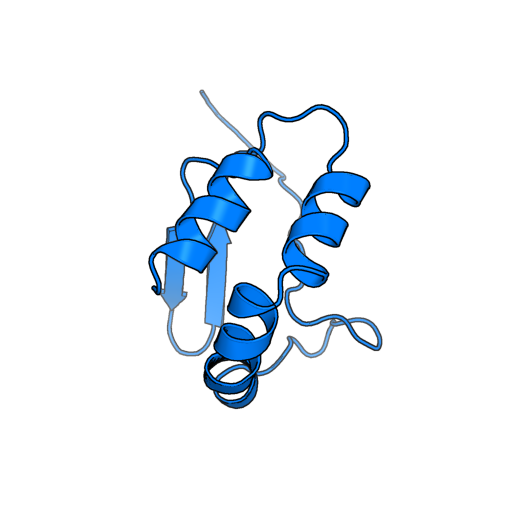 . GLU A 1 71 ? -0.152 -9.560 8.626 1.00 91.88 71 GLU A CA 1
ATOM 557 C C . GLU A 1 71 ? -1.562 -9.006 8.356 1.00 91.88 71 GLU A C 1
ATOM 559 O O . GLU A 1 71 ? -2.577 -9.608 8.718 1.00 91.88 71 GLU A O 1
ATOM 564 N N . ARG A 1 72 ? -1.630 -7.819 7.743 1.00 91.19 72 ARG A N 1
ATOM 565 C CA . ARG A 1 72 ? -2.893 -7.140 7.398 1.00 91.19 72 ARG A CA 1
ATOM 566 C C . ARG A 1 72 ? -3.219 -7.267 5.917 1.00 91.19 72 ARG A C 1
ATOM 568 O O . ARG A 1 72 ? -4.325 -7.665 5.564 1.00 91.19 72 ARG A O 1
ATOM 575 N N . TRP A 1 73 ? -2.239 -6.950 5.079 1.00 94.75 73 TRP A N 1
ATOM 576 C CA . TRP A 1 73 ? -2.284 -7.114 3.632 1.00 94.75 73 TRP A CA 1
ATOM 577 C C . TRP A 1 73 ? -1.403 -8.296 3.259 1.00 94.75 73 TRP A C 1
ATOM 579 O O . TRP A 1 73 ? -0.249 -8.336 3.672 1.00 94.75 73 TRP A O 1
ATOM 589 N N . VAL A 1 74 ? -1.955 -9.242 2.500 1.00 95.62 74 VAL A N 1
ATOM 590 C CA . VAL A 1 74 ? -1.233 -10.438 2.053 1.00 95.62 74 VAL A CA 1
ATOM 591 C C . VAL A 1 74 ? -0.700 -10.196 0.647 1.00 95.62 74 VAL A C 1
ATOM 593 O O . VAL A 1 74 ? -1.476 -9.934 -0.275 1.00 95.62 74 VAL A O 1
ATOM 596 N N . THR A 1 75 ? 0.617 -10.283 0.482 1.00 94.00 75 THR A N 1
ATOM 597 C CA . THR A 1 75 ? 1.283 -10.028 -0.802 1.00 94.00 75 THR A CA 1
ATOM 598 C C . THR A 1 75 ? 1.041 -11.169 -1.792 1.00 94.00 75 THR A C 1
ATOM 600 O O . THR A 1 75 ? 1.251 -12.342 -1.481 1.00 94.00 75 THR A O 1
ATOM 603 N N . GLY A 1 76 ? 0.618 -10.824 -3.010 1.00 93.50 76 GLY A N 1
ATOM 604 C CA . GLY A 1 76 ? 0.522 -11.767 -4.126 1.00 93.50 76 GLY A CA 1
ATOM 605 C C . GLY A 1 76 ? 1.864 -11.961 -4.837 1.00 93.50 76 GLY A C 1
ATOM 606 O O . GLY A 1 76 ? 2.688 -11.053 -4.875 1.00 93.50 76 GLY A O 1
ATOM 607 N N . ALA A 1 77 ? 2.074 -13.135 -5.436 1.00 95.38 77 ALA A N 1
ATOM 608 C CA . ALA A 1 77 ? 3.203 -13.364 -6.335 1.00 95.38 77 ALA A CA 1
ATOM 609 C C . ALA A 1 77 ? 2.866 -12.852 -7.742 1.00 95.38 77 ALA A C 1
ATOM 611 O O . ALA A 1 77 ? 1.865 -13.267 -8.331 1.00 95.38 77 ALA A O 1
ATOM 612 N N . GLU A 1 78 ? 3.712 -11.988 -8.297 1.00 95.69 78 GLU A N 1
ATOM 613 C CA . GLU A 1 78 ? 3.642 -11.625 -9.709 1.00 95.69 78 GLU A CA 1
ATOM 614 C C . GLU A 1 78 ? 4.085 -12.824 -10.559 1.00 95.69 78 GLU A C 1
ATOM 616 O O . GLU A 1 78 ? 5.214 -13.300 -10.453 1.00 95.69 78 GLU A O 1
ATOM 621 N N . LEU A 1 79 ? 3.172 -13.359 -11.373 1.00 97.81 79 LEU A N 1
ATOM 622 C CA . LEU A 1 79 ? 3.445 -14.527 -12.221 1.00 97.81 79 LEU A CA 1
ATOM 623 C C . LEU A 1 79 ? 3.712 -14.155 -13.685 1.00 97.81 79 LEU A C 1
ATOM 625 O O . LEU A 1 79 ? 4.235 -14.974 -14.439 1.00 97.81 79 LEU A O 1
ATOM 629 N N . PHE A 1 80 ? 3.304 -12.956 -14.099 1.00 97.50 80 PHE A N 1
ATOM 630 C CA . PHE A 1 80 ? 3.417 -12.465 -15.465 1.00 97.50 80 PHE A CA 1
ATOM 631 C C . PHE A 1 80 ? 3.361 -10.938 -15.481 1.00 97.50 80 PHE A C 1
ATOM 633 O O . PHE A 1 80 ? 2.514 -10.351 -14.809 1.00 97.50 80 PHE A O 1
ATOM 640 N N . HIS A 1 81 ? 4.187 -10.340 -16.335 1.00 96.12 81 HIS A N 1
ATOM 641 C CA . HIS A 1 81 ? 4.179 -8.922 -16.666 1.00 96.12 81 HIS A CA 1
ATOM 642 C C . HIS A 1 81 ? 4.514 -8.739 -18.150 1.00 96.12 81 HIS A C 1
ATOM 644 O O . HIS A 1 81 ? 5.255 -9.537 -18.734 1.00 96.12 81 HIS A O 1
ATOM 650 N N . LEU A 1 82 ? 3.937 -7.706 -18.759 1.00 94.75 82 LEU A N 1
ATOM 651 C CA . LEU A 1 82 ? 4.238 -7.258 -20.114 1.00 94.75 82 LEU A CA 1
ATOM 652 C C . LEU A 1 82 ? 4.276 -5.732 -20.100 1.00 94.75 82 LEU A C 1
ATOM 654 O O . LEU A 1 82 ? 3.295 -5.113 -19.692 1.00 94.75 82 LEU A O 1
ATOM 658 N N . ASP A 1 83 ? 5.392 -5.174 -20.562 1.00 93.44 83 ASP A N 1
ATOM 659 C CA . ASP A 1 83 ? 5.611 -3.727 -20.675 1.00 93.44 83 ASP A CA 1
ATOM 660 C C . ASP A 1 83 ? 4.706 -3.049 -21.720 1.00 93.44 83 ASP A C 1
ATOM 662 O O . ASP A 1 83 ? 4.465 -3.650 -22.800 1.00 93.44 83 ASP A O 1
#

Organism: NCBI:txid1200984

pLDDT: mean 96.13, std 2.66, range [78.94, 98.56]